Protein AF-A0A2E7RLF6-F1 (afdb_monomer)

Solvent-accessible surface area (backbone atoms only — not comparable to full-atom values): 4329 Å² total; per-residue (Å²): 107,70,67,61,53,51,50,48,55,48,50,31,59,73,71,67,53,59,69,67,58,52,56,26,49,51,25,12,72,76,46,27,62,73,41,3,20,57,58,24,30,73,78,38,66,88,37,20,64,57,16,35,51,50,10,51,52,48,49,56,52,46,52,56,52,49,52,51,50,52,52,51,53,52,53,53,52,57,64,74,77,108

Foldseek 3Di:
DVVLVVVLVVVCVVVVPDVLCSVLLVCLQPVAQPRSLVSLVVVPNVRSVVSNVSNVVNVVVVVVVVVVVVVVVVVVVVVVVD

Structure (mmCIF, N/CA/C/O backbone):
data_AF-A0A2E7RLF6-F1
#
_entry.id   AF-A0A2E7RLF6-F1
#
loop_
_atom_site.group_PDB
_atom_site.id
_atom_site.type_symbol
_atom_site.label_atom_id
_atom_site.label_alt_id
_atom_site.label_comp_id
_atom_site.label_asym_id
_atom_site.label_entity_id
_atom_site.label_seq_id
_atom_site.pdbx_PDB_ins_code
_atom_site.Cartn_x
_atom_site.Cartn_y
_atom_site.Cartn_z
_atom_site.occupancy
_atom_site.B_iso_or_equiv
_atom_site.auth_seq_id
_atom_site.auth_comp_id
_atom_site.auth_asym_id
_atom_site.auth_atom_id
_atom_site.pdbx_PDB_model_num
ATOM 1 N N . MET A 1 1 ? -10.891 -8.465 -11.394 1.00 79.50 1 MET A N 1
ATOM 2 C CA . MET A 1 1 ? -11.496 -8.326 -10.048 1.00 79.50 1 MET A CA 1
ATOM 3 C C . MET A 1 1 ? -11.551 -9.637 -9.273 1.00 79.50 1 MET A C 1
ATOM 5 O O . MET A 1 1 ? -11.115 -9.637 -8.131 1.00 79.50 1 MET A O 1
ATOM 9 N N . CYS A 1 2 ? -11.970 -10.760 -9.868 1.00 87.56 2 CYS A N 1
ATOM 10 C CA . CYS A 1 2 ? -11.977 -12.054 -9.166 1.00 87.56 2 CYS A CA 1
ATOM 11 C C . CYS A 1 2 ? -10.598 -12.462 -8.618 1.00 87.56 2 CYS A C 1
ATOM 13 O O . CYS A 1 2 ? -10.494 -12.786 -7.442 1.00 87.56 2 CYS A O 1
ATOM 15 N N . PHE A 1 3 ? -9.530 -12.350 -9.418 1.00 92.81 3 PHE A N 1
ATOM 16 C CA . PHE A 1 3 ? -8.162 -12.647 -8.963 1.00 92.81 3 PHE A CA 1
ATOM 17 C C . PHE A 1 3 ? -7.707 -11.760 -7.799 1.00 92.81 3 PHE A C 1
ATOM 19 O O . PHE A 1 3 ? -7.165 -12.259 -6.821 1.00 92.81 3 PHE A O 1
ATOM 26 N N . HIS A 1 4 ? -7.992 -10.457 -7.870 1.00 89.00 4 HIS A N 1
ATOM 27 C CA . HIS A 1 4 ? -7.667 -9.493 -6.814 1.00 89.00 4 HIS A CA 1
ATOM 28 C C . HIS A 1 4 ? -8.311 -9.874 -5.476 1.00 89.00 4 HIS A C 1
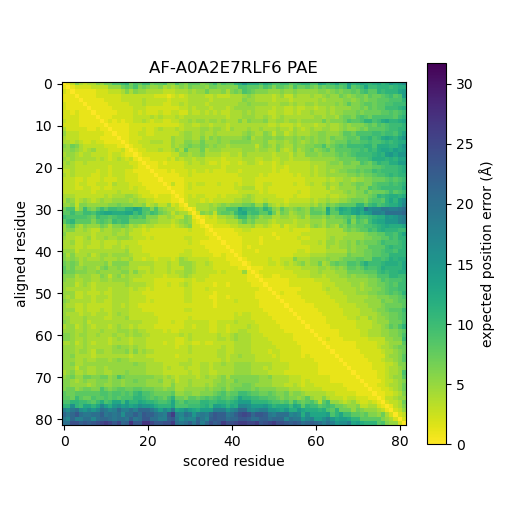ATOM 30 O O . HIS A 1 4 ? -7.633 -9.963 -4.455 1.00 89.00 4 HIS A O 1
ATOM 36 N N . ILE A 1 5 ? -9.614 -10.173 -5.493 1.00 90.38 5 ILE A N 1
ATOM 37 C CA . ILE A 1 5 ? 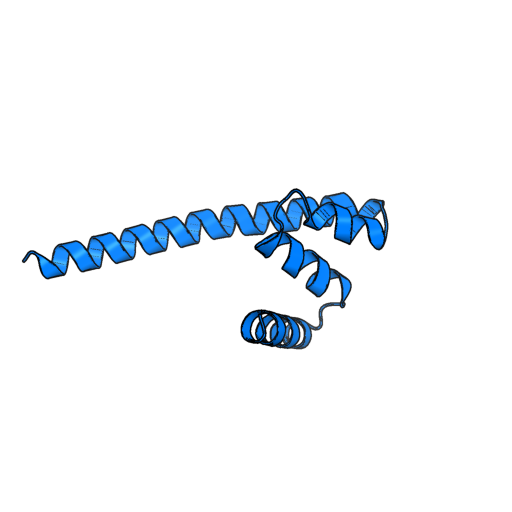-10.372 -10.566 -4.296 1.00 90.38 5 ILE A CA 1
ATOM 38 C C . ILE A 1 5 ?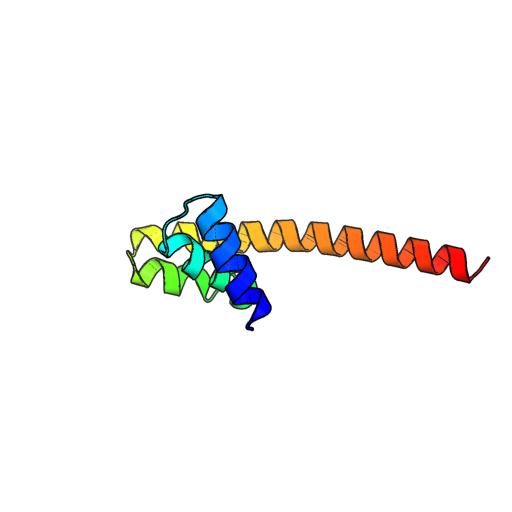 -9.895 -11.922 -3.767 1.00 90.38 5 ILE A C 1
ATOM 40 O O . ILE A 1 5 ? -9.754 -12.089 -2.555 1.00 90.38 5 ILE A O 1
ATOM 44 N N . LEU A 1 6 ? -9.619 -12.878 -4.659 1.00 94.31 6 LEU A N 1
ATOM 45 C CA . LEU A 1 6 ? -9.155 -14.213 -4.286 1.00 94.31 6 LEU A CA 1
ATOM 46 C C . LEU A 1 6 ? -7.799 -14.149 -3.571 1.00 94.31 6 LEU A C 1
ATOM 48 O O . LEU A 1 6 ? -7.640 -14.741 -2.503 1.00 94.31 6 LEU A O 1
ATOM 52 N N . ILE A 1 7 ? -6.859 -13.363 -4.107 1.00 93.12 7 ILE A N 1
ATOM 53 C CA . ILE A 1 7 ? -5.543 -13.140 -3.498 1.00 93.12 7 ILE A CA 1
ATOM 54 C C . ILE A 1 7 ? -5.697 -12.431 -2.151 1.00 93.12 7 ILE A C 1
ATOM 56 O O . ILE A 1 7 ? -5.153 -12.902 -1.157 1.00 93.12 7 ILE A O 1
ATOM 60 N N . LEU A 1 8 ? -6.486 -11.356 -2.070 1.00 91.81 8 LEU A N 1
ATOM 61 C CA . LEU A 1 8 ? -6.705 -10.632 -0.812 1.00 91.81 8 LEU A CA 1
ATOM 62 C C . LEU A 1 8 ? -7.324 -11.508 0.278 1.00 91.81 8 LEU A C 1
ATOM 64 O O . LEU A 1 8 ? -6.894 -11.454 1.429 1.00 91.81 8 LEU A O 1
ATOM 68 N N . MET A 1 9 ? -8.322 -12.327 -0.060 1.00 91.06 9 MET A N 1
ATOM 69 C CA . MET A 1 9 ? -8.946 -13.238 0.900 1.00 91.06 9 MET A CA 1
ATOM 70 C C . MET A 1 9 ? -8.006 -14.372 1.316 1.00 91.06 9 MET A C 1
ATOM 72 O O . MET A 1 9 ? -8.005 -14.743 2.494 1.00 91.06 9 MET A O 1
ATOM 76 N N . GLY A 1 10 ? -7.190 -14.879 0.387 1.00 94.31 10 GLY A N 1
ATOM 77 C CA . GLY A 1 10 ? -6.145 -15.861 0.666 1.00 94.31 10 GLY A CA 1
ATOM 78 C C . GLY A 1 10 ? -5.075 -15.305 1.606 1.00 94.31 10 GLY A C 1
ATOM 79 O O . GLY A 1 10 ? -4.836 -15.874 2.672 1.00 94.31 10 GLY A O 1
ATOM 80 N N . VAL A 1 11 ? -4.507 -14.142 1.272 1.00 93.12 11 VAL A N 1
ATOM 81 C CA . VAL A 1 11 ? -3.489 -13.456 2.083 1.00 93.12 11 VAL A CA 1
ATOM 82 C C . VAL A 1 11 ? -4.050 -13.092 3.453 1.00 93.12 11 VAL A C 1
ATOM 84 O O . VAL A 1 11 ? -3.417 -13.416 4.455 1.00 93.12 11 VAL A O 1
ATOM 87 N N . ARG A 1 12 ? -5.265 -12.525 3.526 1.00 93.88 12 ARG A N 1
ATOM 88 C CA . ARG A 1 12 ? -5.960 -12.242 4.797 1.00 93.88 12 ARG A CA 1
ATOM 89 C C . ARG A 1 12 ? -5.977 -13.467 5.706 1.00 93.88 12 ARG A C 1
ATOM 91 O O . ARG A 1 12 ? -5.725 -13.338 6.903 1.00 93.88 12 ARG A O 1
ATOM 98 N N . ARG A 1 13 ? -6.301 -14.644 5.158 1.00 91.12 13 ARG A N 1
ATOM 99 C CA . ARG A 1 13 ? -6.390 -15.882 5.939 1.00 91.12 13 ARG A CA 1
ATOM 100 C C . ARG A 1 13 ? -5.016 -16.413 6.340 1.00 91.12 13 ARG A C 1
ATOM 102 O O . ARG A 1 13 ? -4.887 -16.899 7.460 1.00 91.12 13 ARG A O 1
ATOM 109 N N . LEU A 1 14 ? -4.010 -16.264 5.479 1.00 94.62 14 LEU A N 1
ATOM 110 C CA . LEU A 1 14 ? -2.629 -16.653 5.767 1.00 94.62 14 LEU A CA 1
ATOM 111 C C . LEU A 1 14 ? -2.052 -15.870 6.956 1.00 94.62 14 LEU A C 1
ATOM 113 O O . LEU A 1 14 ? -1.535 -16.472 7.892 1.00 94.62 14 LEU A O 1
ATOM 117 N N . ILE A 1 15 ? -2.208 -14.544 6.959 1.00 93.44 15 ILE A N 1
ATOM 118 C CA . ILE A 1 15 ? -1.691 -13.671 8.030 1.00 93.44 15 ILE A CA 1
ATOM 119 C C . ILE A 1 15 ? -2.666 -13.512 9.208 1.00 93.44 15 ILE A C 1
ATOM 121 O O . ILE A 1 15 ? -2.381 -12.777 10.148 1.00 93.44 15 ILE A O 1
ATOM 125 N N . ARG A 1 16 ? -3.831 -14.177 9.154 1.00 90.88 16 ARG A N 1
ATOM 126 C CA . ARG A 1 16 ? -4.927 -14.068 10.137 1.00 90.88 16 ARG A CA 1
ATOM 127 C C . ARG A 1 16 ? -5.335 -12.616 10.431 1.00 90.88 16 ARG A C 1
ATOM 129 O O . ARG A 1 16 ? -5.672 -12.276 11.562 1.00 90.88 16 ARG A O 1
ATOM 136 N N . ALA A 1 17 ? -5.320 -11.758 9.412 1.00 88.88 17 ALA A N 1
ATOM 137 C CA . ALA A 1 17 ? -5.676 -10.352 9.571 1.00 88.88 17 ALA A CA 1
ATOM 138 C C . ALA A 1 17 ? -7.201 -10.152 9.685 1.00 88.88 17 ALA A C 1
ATOM 140 O O . ALA A 1 17 ? -7.975 -10.849 9.014 1.00 88.88 17 ALA A O 1
ATOM 141 N N . PRO A 1 18 ? -7.656 -9.161 10.475 1.00 89.06 18 PRO A N 1
ATOM 142 C CA . PRO A 1 18 ? -9.057 -8.767 10.521 1.00 89.06 18 PRO A CA 1
ATOM 143 C C . PRO A 1 18 ? -9.526 -8.194 9.175 1.00 89.06 18 PRO A C 1
ATOM 145 O O . PRO A 1 18 ? -8.744 -7.674 8.377 1.00 89.06 18 PRO A O 1
ATOM 148 N N . ILE A 1 19 ? -10.841 -8.248 8.943 1.00 88.88 19 ILE A N 1
ATOM 149 C CA . ILE A 1 19 ? -11.484 -7.761 7.707 1.00 88.88 19 ILE A CA 1
ATOM 150 C C . ILE A 1 19 ? -11.178 -6.279 7.448 1.00 88.88 19 ILE A C 1
ATOM 152 O O . ILE A 1 19 ? -11.032 -5.887 6.293 1.00 88.88 19 ILE A O 1
ATOM 156 N N . PHE A 1 20 ? -10.997 -5.493 8.513 1.00 88.31 20 PHE A N 1
ATOM 157 C CA . PHE A 1 20 ? -10.561 -4.098 8.458 1.00 88.31 20 PHE A CA 1
ATOM 158 C C . PHE A 1 20 ? -9.336 -3.898 7.550 1.00 88.31 20 PHE A C 1
ATOM 160 O O . PHE A 1 20 ? -9.403 -3.148 6.577 1.00 88.31 20 PHE A O 1
ATOM 167 N N . PHE A 1 21 ? -8.242 -4.624 7.804 1.00 87.75 21 PHE A N 1
ATOM 168 C CA . PHE A 1 21 ? -7.015 -4.478 7.017 1.00 87.75 21 PHE A CA 1
ATOM 169 C C . PHE A 1 21 ? -7.177 -4.976 5.582 1.00 87.75 21 PHE A C 1
ATOM 171 O O . PHE A 1 21 ? -6.551 -4.430 4.679 1.00 87.75 21 PHE A O 1
ATOM 178 N N . ALA A 1 22 ? -8.041 -5.965 5.340 1.00 91.25 22 ALA A N 1
ATOM 179 C CA . ALA A 1 22 ? -8.323 -6.425 3.982 1.00 91.25 22 ALA A CA 1
ATOM 180 C C . ALA A 1 22 ? -9.081 -5.364 3.160 1.00 91.25 22 ALA A C 1
ATOM 182 O O . ALA A 1 22 ? -8.746 -5.131 1.998 1.00 91.25 22 ALA A O 1
ATOM 183 N N . ALA A 1 23 ? -10.068 -4.693 3.763 1.00 90.12 23 ALA A N 1
ATOM 184 C CA . ALA A 1 23 ? -10.846 -3.642 3.107 1.00 90.12 23 ALA A CA 1
ATOM 185 C C . ALA A 1 23 ? -10.006 -2.378 2.861 1.00 90.12 23 ALA A C 1
ATOM 187 O O . ALA A 1 23 ? -9.927 -1.894 1.729 1.00 90.12 23 ALA A O 1
ATOM 188 N N . VAL A 1 24 ? -9.322 -1.884 3.900 1.00 92.44 24 VAL A N 1
ATOM 189 C CA . VAL A 1 24 ? -8.468 -0.690 3.807 1.00 92.44 24 VAL A CA 1
ATOM 190 C C . VAL A 1 24 ? -7.252 -0.955 2.920 1.00 92.44 24 VAL A C 1
ATOM 192 O O . VAL A 1 24 ? -6.920 -0.114 2.093 1.00 92.44 24 VAL A O 1
ATOM 195 N N . GLY A 1 25 ? -6.637 -2.138 3.005 1.00 90.88 25 GLY A N 1
ATOM 196 C CA . GLY A 1 25 ? -5.522 -2.541 2.142 1.00 90.88 25 GLY A CA 1
ATOM 197 C C . GLY A 1 25 ? -5.900 -2.608 0.663 1.00 90.88 25 GLY A C 1
ATOM 198 O O . GLY A 1 25 ? -5.158 -2.120 -0.188 1.00 90.88 25 GLY A O 1
ATOM 199 N N . SER A 1 26 ? -7.090 -3.122 0.339 1.00 91.69 26 SER A N 1
ATOM 200 C CA . SER A 1 26 ? -7.578 -3.082 -1.043 1.00 91.69 26 SER A CA 1
ATOM 201 C C . SER A 1 26 ? -7.756 -1.647 -1.547 1.00 91.69 26 SER A C 1
ATOM 203 O O . SER A 1 26 ? -7.436 -1.362 -2.702 1.00 91.69 26 SER A O 1
ATOM 205 N N . GLN A 1 27 ? -8.273 -0.746 -0.707 1.00 92.25 27 GLN A N 1
ATOM 206 C CA . GLN A 1 27 ? -8.458 0.662 -1.069 1.00 92.25 27 GLN A CA 1
ATOM 207 C C . GLN A 1 27 ? -7.145 1.437 -1.128 1.00 92.25 27 GLN A C 1
ATOM 209 O O . GLN A 1 27 ? -7.005 2.292 -1.992 1.00 92.25 27 GLN A O 1
ATOM 214 N N . ALA A 1 28 ? -6.161 1.090 -0.302 1.00 91.31 28 ALA A N 1
ATOM 215 C CA . ALA A 1 28 ? -4.811 1.635 -0.377 1.00 91.31 28 ALA A C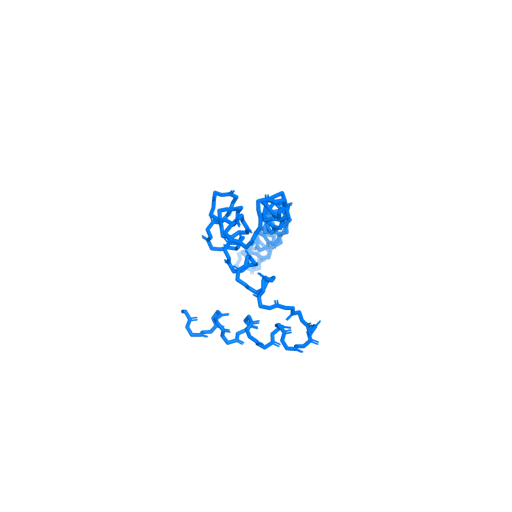A 1
ATOM 216 C C . ALA A 1 28 ? -4.149 1.337 -1.730 1.00 91.31 28 ALA A C 1
ATOM 218 O O . ALA A 1 28 ? -3.443 2.192 -2.257 1.00 91.31 28 ALA A O 1
ATOM 219 N N . ASN A 1 29 ? -4.427 0.171 -2.326 1.00 87.44 29 ASN A N 1
ATOM 220 C CA . ASN A 1 29 ? -3.819 -0.232 -3.595 1.00 87.44 29 ASN A CA 1
ATOM 221 C C . ASN A 1 29 ? -4.585 0.247 -4.844 1.00 87.44 29 ASN A C 1
ATOM 223 O O . ASN A 1 29 ? -3.958 0.582 -5.842 1.00 87.44 29 ASN A O 1
ATOM 227 N N . VAL A 1 30 ? -5.926 0.259 -4.825 1.00 84.94 30 VAL A N 1
ATOM 228 C CA . VAL A 1 30 ? -6.749 0.645 -5.999 1.00 84.94 30 VAL A CA 1
ATOM 229 C C . VAL A 1 30 ? -7.190 2.111 -5.948 1.00 84.94 30 VAL A C 1
ATOM 231 O O . VAL A 1 30 ? -7.251 2.772 -6.978 1.00 84.94 30 VAL A O 1
ATOM 234 N N . GLY A 1 31 ? -7.508 2.620 -4.756 1.00 76.81 31 GLY A N 1
ATOM 235 C CA . GLY A 1 31 ? -8.034 3.972 -4.531 1.00 76.81 31 GLY A CA 1
ATOM 236 C C . GLY A 1 31 ? -7.035 4.952 -3.900 1.00 76.81 31 GLY A C 1
ATOM 237 O O . GLY A 1 31 ? -7.388 6.112 -3.669 1.00 76.81 31 GLY A O 1
ATOM 238 N N . GLY A 1 32 ? -5.809 4.497 -3.616 1.00 84.94 32 GLY A N 1
ATOM 239 C CA . GLY A 1 32 ? -4.683 5.310 -3.157 1.00 84.94 32 GLY A CA 1
ATOM 240 C C . GLY A 1 32 ? -4.927 6.090 -1.859 1.00 84.94 32 GLY A C 1
ATOM 241 O O . GLY A 1 32 ? -5.764 5.735 -1.025 1.00 84.94 32 GLY A O 1
ATOM 242 N N . ALA A 1 33 ? -4.182 7.190 -1.702 1.00 85.19 33 ALA A N 1
ATOM 243 C CA . ALA A 1 33 ? -4.217 8.047 -0.513 1.00 85.19 33 ALA A CA 1
ATOM 244 C C . ALA A 1 33 ? -5.538 8.819 -0.337 1.00 85.19 33 ALA A C 1
ATOM 246 O O . ALA A 1 33 ? -5.811 9.299 0.759 1.00 85.19 33 ALA A O 1
ATOM 247 N N . ALA A 1 34 ? -6.362 8.924 -1.385 1.00 87.31 34 ALA A N 1
ATOM 248 C CA . ALA A 1 34 ? -7.662 9.582 -1.310 1.00 87.31 34 ALA A CA 1
ATOM 249 C C . ALA A 1 34 ? -8.730 8.670 -0.684 1.00 87.31 34 ALA A C 1
ATOM 251 O O . ALA A 1 34 ? -9.443 9.091 0.221 1.00 87.31 34 ALA A O 1
ATOM 252 N N . SER A 1 35 ? -8.828 7.411 -1.129 1.00 87.31 35 SER A N 1
ATOM 253 C CA . SER A 1 35 ? -9.968 6.542 -0.783 1.00 87.31 35 SER A CA 1
ATOM 254 C C . SER A 1 35 ? -9.717 5.661 0.447 1.00 87.31 35 SER A C 1
ATOM 256 O O . SER A 1 35 ? -10.645 5.361 1.200 1.00 87.31 35 SER A O 1
ATOM 258 N N . ALA A 1 36 ? -8.466 5.265 0.705 1.00 92.06 36 ALA A N 1
ATOM 259 C CA . ALA A 1 36 ? -8.124 4.408 1.846 1.00 92.06 36 ALA A CA 1
ATOM 260 C C . ALA A 1 36 ? -8.436 5.021 3.228 1.00 92.06 36 ALA A C 1
ATOM 262 O O . ALA A 1 36 ? -8.977 4.304 4.075 1.00 92.06 36 ALA A O 1
ATOM 263 N N . PRO A 1 37 ? -8.172 6.321 3.486 1.00 91.56 37 PRO A N 1
ATOM 264 C CA . PRO A 1 37 ? -8.482 6.942 4.775 1.00 91.56 37 PRO A CA 1
ATOM 265 C C . PRO A 1 37 ? -9.984 7.076 5.005 1.00 91.56 37 PRO A C 1
ATOM 267 O O . PRO A 1 37 ? -10.430 6.957 6.139 1.00 91.56 37 PRO A O 1
ATOM 270 N N . ILE A 1 38 ? -10.755 7.282 3.931 1.00 92.25 38 ILE A N 1
ATOM 271 C CA . ILE A 1 38 ? -12.218 7.397 3.975 1.00 92.25 38 ILE A CA 1
ATOM 272 C C . ILE A 1 38 ? -12.832 6.056 4.388 1.00 92.25 38 ILE A C 1
ATOM 274 O O . ILE A 1 38 ? -13.701 5.999 5.255 1.00 92.25 38 ILE A O 1
ATOM 278 N N . VAL A 1 39 ? -12.348 4.950 3.818 1.00 92.25 39 VAL A N 1
ATOM 279 C CA . VAL A 1 39 ? -12.821 3.616 4.217 1.00 92.25 39 VAL A CA 1
ATOM 280 C C . VAL A 1 39 ? -12.341 3.247 5.622 1.00 92.25 39 VAL A C 1
ATOM 282 O O . VAL A 1 39 ? -13.084 2.613 6.365 1.00 92.25 39 VAL A O 1
ATOM 285 N N . ALA A 1 40 ? -11.144 3.674 6.033 1.00 93.00 40 ALA A N 1
ATOM 286 C CA . ALA A 1 40 ? -10.668 3.457 7.398 1.00 93.00 40 ALA A CA 1
ATOM 287 C C . ALA A 1 40 ? -11.463 4.271 8.440 1.00 93.00 40 ALA A C 1
ATOM 289 O O . ALA A 1 40 ? -11.803 3.741 9.500 1.00 93.00 40 ALA A O 1
ATOM 290 N N . SER A 1 41 ? -11.803 5.526 8.133 1.00 91.38 41 SER A N 1
ATOM 291 C CA . SER A 1 41 ? -12.567 6.407 9.024 1.00 91.38 41 SER A CA 1
ATOM 292 C C . SER A 1 41 ? -14.016 5.957 9.205 1.00 91.38 41 SER A C 1
ATOM 294 O O . SER A 1 41 ? -14.583 6.189 10.272 1.00 91.38 41 SER A O 1
ATOM 296 N N . ALA A 1 42 ? -14.579 5.243 8.223 1.00 92.31 42 ALA A N 1
ATOM 297 C CA . ALA A 1 42 ? -15.889 4.603 8.333 1.00 92.31 42 ALA A CA 1
ATOM 298 C C . ALA A 1 42 ? -15.946 3.515 9.424 1.00 92.31 42 ALA A C 1
ATOM 300 O O . ALA A 1 42 ? -17.022 3.249 9.955 1.00 92.31 42 ALA A O 1
ATOM 301 N N . PHE A 1 43 ? -14.812 2.901 9.788 1.00 89.69 43 PHE A N 1
ATOM 302 C CA . PHE A 1 43 ? -14.741 1.997 10.943 1.00 89.69 43 PHE A CA 1
ATOM 303 C C . PHE A 1 43 ? -14.569 2.774 12.247 1.00 89.69 43 PHE A C 1
ATOM 305 O O . PHE A 1 43 ? -15.308 2.561 13.205 1.00 89.69 43 PHE A O 1
ATOM 312 N N . HIS A 1 44 ? -13.583 3.668 12.290 1.00 90.94 44 HIS A N 1
ATOM 313 C CA . HIS A 1 44 ? -13.393 4.585 13.404 1.00 90.94 44 HIS A CA 1
ATOM 314 C C . HIS A 1 44 ? -12.548 5.778 12.940 1.00 90.94 44 HIS A C 1
ATOM 316 O O . HIS A 1 44 ? -11.502 5.561 12.324 1.00 90.94 44 HIS A O 1
ATOM 322 N N . PRO A 1 45 ? -12.919 7.032 13.249 1.00 89.75 45 PRO A N 1
ATOM 323 C CA . PRO A 1 45 ? -12.182 8.206 12.780 1.00 89.75 45 PRO A CA 1
ATOM 324 C C . PRO A 1 45 ? -10.697 8.203 13.178 1.00 89.75 45 PRO A C 1
ATOM 326 O O . PRO A 1 45 ? -9.865 8.644 12.387 1.00 89.75 45 PRO A O 1
ATOM 329 N N . ALA A 1 46 ? -10.325 7.620 14.326 1.00 92.50 46 ALA A N 1
ATOM 330 C CA . ALA A 1 46 ? -8.915 7.513 14.724 1.00 92.50 46 ALA A CA 1
ATOM 331 C C . ALA A 1 46 ? -8.084 6.539 13.856 1.00 92.50 46 ALA A C 1
ATOM 333 O O . ALA A 1 46 ? -6.862 6.512 13.968 1.00 92.50 46 ALA A O 1
ATOM 334 N N . LEU A 1 47 ? -8.718 5.754 12.975 1.00 90.81 47 LEU A N 1
ATOM 335 C CA . LEU A 1 47 ? -8.052 4.830 12.049 1.00 90.81 47 LEU A CA 1
ATOM 336 C C . LEU A 1 47 ? -7.753 5.456 10.677 1.00 90.81 47 LEU A C 1
ATOM 338 O O . LEU A 1 47 ? -7.026 4.851 9.888 1.00 90.81 47 LEU A O 1
ATOM 342 N N . ALA A 1 48 ? -8.242 6.667 10.386 1.00 92.12 48 ALA A N 1
ATOM 343 C CA . ALA A 1 48 ? -7.929 7.372 9.139 1.00 92.12 48 ALA A CA 1
ATOM 344 C C . ALA A 1 48 ? -6.410 7.495 8.863 1.00 92.12 48 ALA A C 1
ATOM 346 O O . ALA A 1 48 ? -5.995 7.196 7.738 1.00 92.12 48 ALA A O 1
ATOM 347 N N . PRO A 1 49 ? -5.551 7.830 9.856 1.00 93.12 49 PRO A N 1
ATOM 348 C CA . PRO A 1 49 ? -4.102 7.900 9.656 1.00 93.12 49 PRO A CA 1
ATOM 349 C C . PRO A 1 49 ? -3.498 6.559 9.234 1.00 93.12 49 PRO A C 1
ATOM 351 O O . PRO A 1 49 ? -2.593 6.525 8.406 1.00 93.12 49 PRO A O 1
ATOM 354 N N . VAL A 1 50 ? -4.025 5.443 9.750 1.00 92.19 50 VAL A N 1
ATOM 355 C CA . VAL A 1 50 ? -3.567 4.098 9.373 1.00 92.19 50 VAL A CA 1
ATOM 356 C C . VAL A 1 50 ? -3.839 3.847 7.892 1.00 92.19 50 VAL A C 1
ATOM 358 O O . VAL A 1 50 ? -2.960 3.354 7.192 1.00 92.19 50 VAL A O 1
ATOM 361 N N . GLY A 1 51 ? -5.016 4.241 7.393 1.00 92.69 51 GLY A N 1
ATOM 362 C CA . GLY A 1 51 ? -5.348 4.155 5.968 1.00 92.69 51 GLY A CA 1
ATOM 363 C C . GLY A 1 51 ? -4.415 4.987 5.082 1.00 92.69 51 GLY A C 1
ATOM 364 O O . GLY A 1 51 ? -3.972 4.495 4.044 1.00 92.69 51 GLY A O 1
ATOM 365 N N . VAL A 1 52 ? -4.057 6.205 5.514 1.00 93.50 52 VAL A N 1
ATOM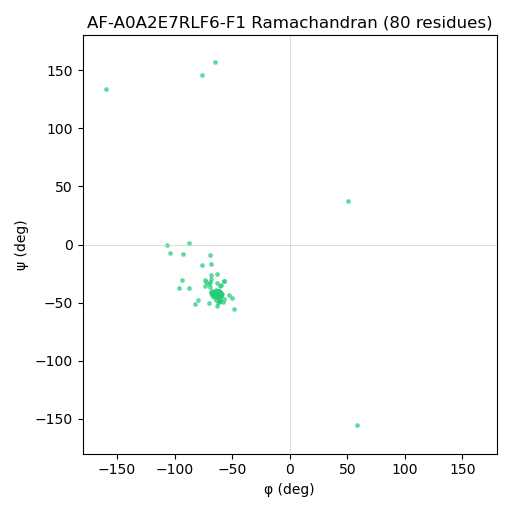 366 C CA . VAL A 1 52 ? -3.074 7.056 4.810 1.00 93.50 52 VAL A CA 1
ATOM 367 C C . VAL A 1 52 ? -1.705 6.379 4.771 1.00 93.50 52 VAL A C 1
ATOM 369 O O . VAL A 1 52 ? -1.114 6.254 3.700 1.00 93.50 52 VAL A O 1
ATOM 372 N N . LEU A 1 53 ? -1.205 5.905 5.915 1.00 93.88 53 LEU A N 1
ATOM 373 C CA . LEU A 1 53 ? 0.107 5.260 6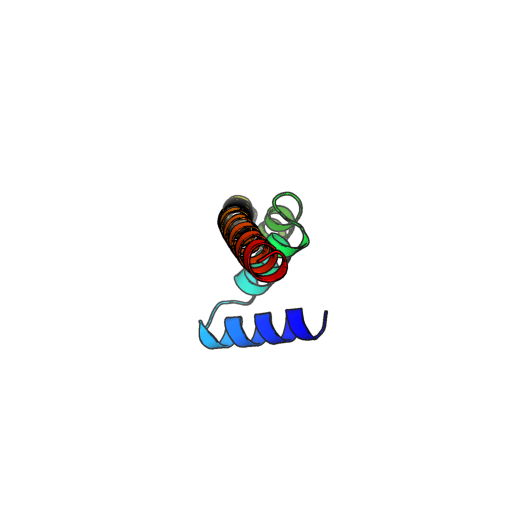.007 1.00 93.88 53 LEU A CA 1
ATOM 374 C C . LEU A 1 53 ? 0.180 3.993 5.149 1.00 93.88 53 LEU A C 1
ATOM 376 O O . LEU A 1 53 ? 1.183 3.770 4.473 1.00 93.88 53 LEU A O 1
ATOM 380 N N . LEU A 1 54 ? -0.890 3.195 5.127 1.00 92.75 54 LEU A N 1
ATOM 381 C CA . LEU A 1 54 ? -0.970 1.989 4.305 1.00 92.75 54 LEU A CA 1
ATOM 382 C C . LEU A 1 54 ? -0.925 2.321 2.803 1.00 92.75 54 LEU A C 1
ATOM 384 O O . LEU A 1 54 ? -0.258 1.624 2.039 1.00 92.75 54 LEU A O 1
ATOM 388 N N . ALA A 1 55 ? -1.584 3.408 2.386 1.00 93.12 55 ALA A N 1
ATOM 389 C CA . ALA A 1 55 ? -1.533 3.897 1.008 1.00 93.12 55 ALA A CA 1
ATOM 390 C C . ALA A 1 55 ? -0.142 4.426 0.627 1.00 93.12 55 ALA A C 1
ATOM 392 O O . ALA A 1 55 ? 0.370 4.090 -0.441 1.00 93.12 55 ALA A O 1
ATOM 393 N N . VAL A 1 56 ? 0.502 5.200 1.506 1.00 93.50 56 VAL A N 1
ATOM 394 C CA . VAL A 1 56 ? 1.863 5.712 1.272 1.00 93.50 56 VAL A CA 1
ATOM 395 C C . VAL A 1 56 ? 2.870 4.564 1.187 1.00 93.50 56 VAL A C 1
ATOM 397 O O . VAL A 1 56 ? 3.686 4.541 0.269 1.00 93.50 56 VAL A O 1
ATOM 400 N N . ALA A 1 57 ? 2.784 3.576 2.081 1.00 92.12 57 ALA A N 1
ATOM 401 C CA . ALA A 1 57 ? 3.643 2.396 2.039 1.00 92.12 57 ALA A CA 1
ATOM 402 C C . ALA A 1 57 ? 3.486 1.619 0.720 1.00 92.12 57 ALA A C 1
ATOM 404 O O . ALA A 1 57 ? 4.484 1.246 0.102 1.00 92.12 57 ALA A O 1
ATOM 405 N N . GLY A 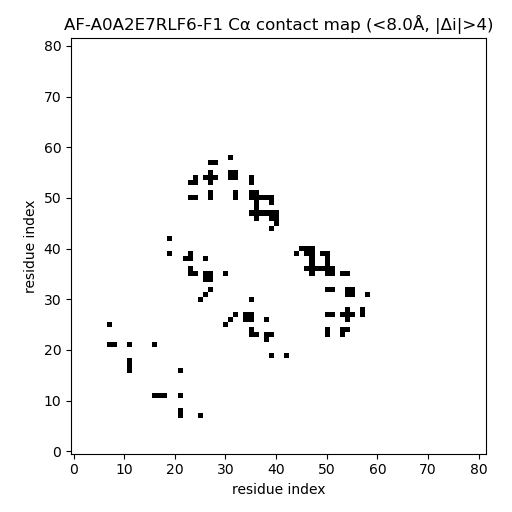1 58 ? 2.244 1.432 0.256 1.00 90.94 58 GLY A N 1
ATOM 406 C CA . GLY A 1 58 ? 1.963 0.824 -1.046 1.00 90.94 58 GLY A CA 1
ATOM 407 C C . GLY A 1 58 ? 2.580 1.608 -2.205 1.00 90.94 58 GLY A C 1
ATOM 408 O O . GLY A 1 58 ? 3.177 1.011 -3.099 1.00 90.94 58 GLY A O 1
ATOM 409 N N . TYR A 1 59 ? 2.514 2.940 -2.162 1.00 90.75 59 TYR A N 1
ATOM 410 C CA . TYR A 1 59 ? 3.095 3.797 -3.196 1.00 90.75 59 TYR A CA 1
ATOM 411 C C . TYR A 1 59 ? 4.625 3.706 -3.241 1.00 90.75 59 TYR A C 1
ATOM 413 O O . TYR A 1 59 ? 5.205 3.534 -4.311 1.00 90.75 59 TYR A O 1
ATOM 421 N N . VAL A 1 60 ? 5.280 3.748 -2.078 1.00 93.12 60 VAL A N 1
ATOM 422 C CA . VAL A 1 60 ? 6.740 3.611 -1.972 1.00 93.12 60 VAL A CA 1
ATOM 423 C C . VAL A 1 60 ? 7.199 2.258 -2.521 1.00 93.12 60 VAL A C 1
ATOM 425 O O . VAL A 1 60 ? 8.093 2.211 -3.366 1.00 93.12 60 VAL A O 1
ATOM 428 N N . LEU A 1 61 ? 6.553 1.162 -2.111 1.00 92.81 61 LEU A N 1
ATOM 429 C CA . LEU A 1 61 ? 6.846 -0.173 -2.647 1.00 92.81 61 LEU A CA 1
ATOM 430 C C . LEU A 1 61 ? 6.589 -0.257 -4.158 1.00 92.81 61 LEU A C 1
ATOM 432 O O . LEU A 1 61 ? 7.384 -0.853 -4.885 1.00 92.81 61 LEU A O 1
ATOM 436 N N . GLY A 1 62 ? 5.514 0.374 -4.636 1.00 92.25 62 GLY A N 1
ATOM 437 C CA . GLY A 1 62 ? 5.173 0.448 -6.054 1.00 92.25 62 GLY A CA 1
ATOM 438 C C . GLY A 1 62 ? 6.248 1.141 -6.892 1.00 92.25 62 GLY A C 1
ATOM 439 O O . GLY A 1 62 ? 6.592 0.638 -7.961 1.00 92.25 62 GLY A O 1
ATOM 440 N N . ILE A 1 63 ? 6.836 2.236 -6.397 1.00 94.94 63 ILE A N 1
ATOM 441 C CA . ILE A 1 63 ? 7.934 2.936 -7.084 1.00 94.94 63 ILE A CA 1
ATOM 442 C C . ILE A 1 63 ? 9.140 2.011 -7.255 1.00 94.94 63 ILE A C 1
ATOM 444 O O . ILE A 1 63 ? 9.665 1.885 -8.361 1.00 94.94 63 ILE A O 1
ATOM 448 N N . TYR A 1 64 ? 9.565 1.323 -6.194 1.00 95.75 64 TYR A N 1
ATOM 449 C CA . TYR A 1 64 ? 10.706 0.410 -6.286 1.00 95.75 64 TYR A CA 1
ATOM 450 C C . TYR A 1 64 ? 10.434 -0.766 -7.229 1.00 95.75 64 TYR A C 1
ATOM 452 O O . TYR A 1 64 ? 11.296 -1.116 -8.037 1.00 95.75 64 TYR A O 1
ATOM 460 N N . ALA A 1 65 ? 9.229 -1.340 -7.184 1.00 95.44 65 ALA A N 1
ATOM 461 C CA . ALA A 1 65 ? 8.833 -2.398 -8.108 1.00 95.44 65 ALA A CA 1
ATOM 462 C C . ALA A 1 65 ? 8.826 -1.913 -9.569 1.00 95.44 65 ALA A C 1
ATOM 464 O O . ALA A 1 65 ? 9.287 -2.631 -10.456 1.00 95.44 65 ALA A O 1
ATOM 465 N N . ALA A 1 66 ? 8.365 -0.685 -9.826 1.00 95.38 66 ALA A N 1
ATOM 466 C CA . ALA A 1 66 ? 8.380 -0.091 -11.160 1.00 95.38 66 ALA A CA 1
ATOM 467 C C . ALA A 1 66 ? 9.811 0.131 -11.677 1.00 95.38 66 ALA A C 1
ATOM 469 O O . ALA A 1 66 ? 10.097 -0.194 -12.828 1.00 95.38 66 ALA A O 1
ATOM 470 N N . LEU A 1 67 ? 10.725 0.609 -10.826 1.00 96.94 67 LEU A N 1
ATOM 471 C CA . LEU A 1 67 ? 12.143 0.772 -11.175 1.00 96.94 67 LEU A CA 1
ATOM 472 C C . LEU A 1 67 ? 12.823 -0.569 -11.479 1.00 96.94 67 LEU A C 1
ATOM 474 O O . LEU A 1 67 ? 13.596 -0.671 -12.436 1.00 96.94 67 LEU A O 1
ATOM 478 N N . LEU A 1 68 ? 12.504 -1.614 -10.710 1.00 96.88 68 LEU A N 1
ATOM 479 C CA . LEU A 1 68 ? 12.968 -2.970 -10.997 1.00 96.88 68 LEU A CA 1
ATOM 480 C C . LEU A 1 68 ? 12.444 -3.445 -12.358 1.00 96.88 68 LEU A C 1
ATOM 482 O O . LEU A 1 68 ? 13.210 -3.952 -13.173 1.00 96.88 68 LEU A O 1
ATOM 486 N N . CYS A 1 69 ? 11.157 -3.228 -12.632 1.00 96.38 69 CYS A N 1
ATOM 487 C CA . CYS A 1 69 ? 10.539 -3.588 -13.905 1.00 96.38 69 CYS A CA 1
ATOM 488 C C . CYS A 1 69 ? 11.196 -2.852 -15.086 1.00 96.38 69 CYS A C 1
ATOM 490 O O . CYS A 1 69 ? 11.510 -3.468 -16.104 1.00 96.38 69 CYS A O 1
ATOM 492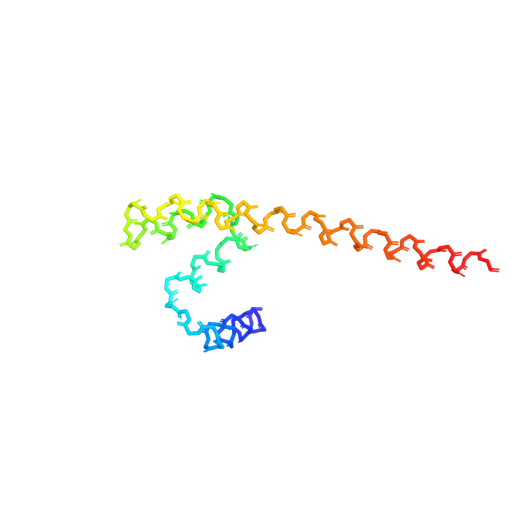 N N . ALA A 1 70 ? 11.492 -1.558 -14.927 1.00 96.06 70 ALA A N 1
ATOM 493 C CA . ALA A 1 70 ? 12.209 -0.766 -15.924 1.00 96.06 70 ALA A CA 1
ATOM 494 C C . ALA A 1 70 ? 13.624 -1.312 -16.185 1.00 96.06 70 ALA A C 1
ATOM 496 O O . ALA A 1 70 ? 14.047 -1.428 -17.335 1.00 96.06 70 ALA A O 1
ATOM 497 N N . SER A 1 71 ? 14.331 -1.710 -15.124 1.00 95.31 71 SER A N 1
ATOM 498 C CA . SER A 1 71 ? 15.660 -2.327 -15.219 1.00 95.31 71 SER A CA 1
ATOM 499 C C . SER A 1 71 ? 15.616 -3.658 -15.978 1.00 95.31 71 SER A C 1
ATOM 501 O O . SER A 1 71 ? 16.448 -3.895 -16.853 1.00 95.31 71 SER A O 1
ATOM 503 N N . LEU A 1 72 ? 14.618 -4.503 -15.697 1.00 95.81 72 LEU A N 1
ATOM 504 C CA . LEU A 1 72 ? 14.424 -5.784 -16.385 1.00 95.81 72 LEU A CA 1
ATOM 505 C C . LEU A 1 72 ? 14.101 -5.595 -17.872 1.00 95.81 72 LEU A C 1
ATOM 507 O O . LEU A 1 72 ? 14.673 -6.282 -18.715 1.00 95.81 72 LEU A O 1
ATOM 511 N N . LEU A 1 73 ? 13.228 -4.641 -18.207 1.00 95.50 73 LEU A N 1
ATOM 512 C CA . LEU A 1 73 ? 12.901 -4.308 -19.597 1.00 95.50 73 LEU A CA 1
ATOM 513 C C . LEU A 1 73 ? 14.124 -3.787 -20.360 1.00 95.50 73 LEU A C 1
ATOM 515 O O . LEU A 1 73 ? 14.354 -4.199 -21.496 1.00 95.50 73 LEU A O 1
ATOM 519 N N . SER A 1 74 ? 14.931 -2.931 -19.726 1.00 93.69 74 SER A N 1
ATOM 520 C CA . SER A 1 74 ? 16.191 -2.443 -20.297 1.00 93.69 74 SER A CA 1
ATOM 521 C C . SER A 1 74 ? 17.161 -3.594 -20.588 1.00 93.69 74 SER A C 1
ATOM 523 O O . SER A 1 74 ? 17.718 -3.672 -21.682 1.00 93.69 74 SER A O 1
ATOM 525 N N . TRP A 1 75 ? 17.292 -4.543 -19.655 1.00 94.31 75 TRP A N 1
ATOM 526 C CA . TRP A 1 75 ? 18.142 -5.724 -19.820 1.00 94.31 75 TRP A CA 1
ATOM 527 C C . TRP A 1 75 ? 17.692 -6.618 -20.986 1.00 94.31 75 TRP A C 1
ATOM 529 O O . TRP A 1 75 ? 18.507 -7.011 -21.823 1.00 94.31 75 TRP A O 1
ATOM 539 N N . VAL A 1 76 ? 16.387 -6.881 -21.108 1.00 93.94 76 VAL A N 1
ATOM 540 C CA . VAL A 1 76 ? 15.834 -7.647 -22.239 1.00 93.94 76 VAL A CA 1
ATOM 541 C C . VAL A 1 76 ? 16.073 -6.926 -23.566 1.00 93.94 76 VAL A C 1
ATOM 543 O O . VAL A 1 76 ? 16.487 -7.554 -24.540 1.00 93.94 76 VAL A O 1
ATOM 546 N N . ASN A 1 77 ? 15.872 -5.606 -23.602 1.00 91.00 77 ASN A N 1
ATOM 547 C CA . ASN A 1 77 ? 16.139 -4.801 -24.789 1.00 91.00 77 ASN A CA 1
ATOM 548 C C . ASN A 1 77 ? 17.609 -4.900 -25.223 1.00 91.00 77 ASN A C 1
ATOM 550 O O . ASN A 1 77 ? 17.876 -5.083 -26.404 1.00 91.00 77 ASN A O 1
ATOM 554 N N . THR A 1 78 ? 18.563 -4.853 -24.288 1.00 81.94 78 THR A N 1
ATOM 555 C CA . THR A 1 78 ? 19.987 -4.984 -24.640 1.00 81.94 78 THR A CA 1
ATOM 556 C C . THR A 1 78 ? 20.349 -6.342 -25.246 1.00 81.94 78 THR A C 1
ATOM 558 O O . THR A 1 78 ? 21.183 -6.378 -26.141 1.00 81.94 78 THR A O 1
ATOM 561 N N . ILE A 1 79 ? 19.694 -7.433 -24.831 1.00 78.81 79 ILE A N 1
ATOM 562 C CA . ILE A 1 79 ? 19.931 -8.786 -25.373 1.00 78.81 79 ILE A CA 1
ATOM 563 C C . ILE A 1 79 ? 19.355 -8.948 -26.784 1.00 78.81 79 ILE A C 1
ATOM 565 O O . ILE A 1 79 ? 19.882 -9.717 -27.574 1.00 78.81 79 ILE A O 1
ATOM 569 N N . SER A 1 80 ? 18.268 -8.245 -27.114 1.00 73.06 80 SER A N 1
ATOM 570 C CA . SER A 1 80 ? 17.632 -8.340 -28.438 1.00 73.06 80 SER A CA 1
ATOM 571 C C . SER A 1 80 ? 18.381 -7.604 -29.555 1.00 73.06 80 SER A C 1
ATOM 573 O O . SER A 1 80 ? 18.098 -7.856 -30.722 1.00 73.06 80 SER A O 1
ATOM 575 N N . ILE A 1 81 ? 19.282 -6.672 -29.221 1.00 66.81 81 ILE A N 1
ATOM 576 C CA . ILE A 1 81 ? 19.975 -5.808 -30.200 1.00 66.81 81 ILE A CA 1
ATOM 577 C C . ILE A 1 81 ? 21.436 -6.263 -30.433 1.00 66.81 81 ILE A C 1
ATOM 579 O O . ILE A 1 81 ? 22.106 -5.747 -31.325 1.00 66.81 81 ILE A O 1
ATOM 583 N N . THR A 1 82 ? 21.928 -7.237 -29.661 1.00 54.50 82 THR A N 1
ATOM 584 C CA . THR A 1 82 ? 23.211 -7.942 -29.869 1.00 54.50 82 THR A CA 1
ATOM 585 C C . THR A 1 82 ? 23.003 -9.272 -30.568 1.00 54.50 82 THR A C 1
ATOM 587 O O . THR A 1 82 ? 23.775 -9.567 -31.505 1.00 54.50 82 THR A O 1
#

Mean predicted aligned error: 5.04 Å

Secondary structure (DSSP, 8-state):
-HHHHHHHHHHHHHTT--HHHHHHHHHHHHSHHHHHHHHHHTT-GGGHHHHHHHHHHHHHHHHHHHHHHHHHHHHHHHHH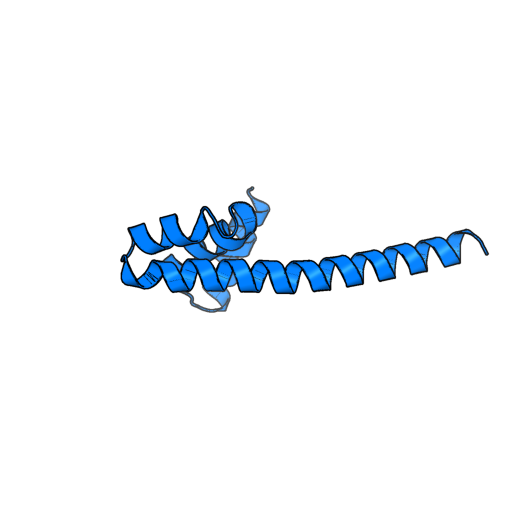--

Sequence (82 aa):
MCFHILILMGVRRLIRAPIFFAAVGSQANVGGAASAPIVASAFHPALAPVGVLLAVAGYVLGIYAALLCASLLSWVNTISIT

pLDDT: mean 90.34, std 6.42, range [54.5, 96.94]

Radius of gyration: 16.59 Å; Cα contacts (8 Å, |Δi|>4): 69; chains: 1; bounding box: 39×26×45 Å